Protein AF-A0A966XFZ8-F1 (afdb_monomer_lite)

Foldseek 3Di:
DCVVCVDPCNCVVVPVDPDDDDPVCPVVVVVVVVVVVVVDDDDDDDDDDDDD

Secondary structure (DSSP, 8-state):
-HHHHTSHHHHHTTTSSS----GGGHHHHHHHHHHHHTTSPPPPP-------

Radius of gyration: 16.82 Å; chains: 1; bounding box: 34×36×32 Å

Sequence (52 aa):
AFEEQSHPLYASARLWDDGIIDPRKTRDVLYLSLRAALNAPIADTRFGVFRM

pLDDT: mean 97.54, std 2.49, range [83.06, 98.81]

Structure (mmCIF, N/CA/C/O backbone):
data_AF-A0A966XFZ8-F1
#
_entry.id   AF-A0A966XFZ8-F1
#
loop_
_atom_site.group_PDB
_atom_site.id
_atom_site.type_symbol
_atom_site.label_atom_id
_atom_site.label_alt_id
_atom_site.label_comp_id
_atom_site.label_asym_id
_atom_site.label_entity_id
_atom_site.label_seq_id
_atom_site.pdbx_PDB_ins_code
_atom_site.Cartn_x
_atom_site.Cartn_y
_atom_site.Cartn_z
_atom_site.occupancy
_atom_site.B_iso_or_equiv
_atom_site.auth_seq_id
_atom_site.auth_comp_id
_atom_site.auth_asym_id
_atom_site.auth_atom_id
_atom_site.pdbx_PDB_model_num
ATOM 1 N N . ALA A 1 1 ? 21.882 8.949 -12.207 1.00 83.06 1 ALA A N 1
ATOM 2 C CA . ALA A 1 1 ? 21.528 8.703 -10.795 1.00 83.06 1 ALA A CA 1
ATOM 3 C C . ALA A 1 1 ? 20.014 8.684 -10.610 1.00 83.06 1 ALA A C 1
ATOM 5 O O . ALA A 1 1 ? 19.494 7.619 -10.331 1.00 83.06 1 ALA A O 1
ATOM 6 N N . PHE A 1 2 ? 19.302 9.798 -10.835 1.00 95.25 2 PHE A N 1
ATOM 7 C CA . PHE A 1 2 ? 17.841 9.849 -10.648 1.00 95.25 2 PHE A CA 1
ATOM 8 C C . PHE A 1 2 ? 17.069 8.814 -11.475 1.00 95.25 2 PHE A C 1
ATOM 10 O O . PHE A 1 2 ? 16.290 8.080 -10.891 1.00 95.25 2 PHE A O 1
ATOM 17 N N . GLU A 1 3 ? 17.345 8.701 -12.777 1.00 96.38 3 GLU A N 1
ATOM 18 C CA . GLU A 1 3 ? 16.649 7.765 -13.683 1.00 96.38 3 GLU A CA 1
ATOM 19 C C . GLU A 1 3 ? 16.687 6.300 -13.213 1.00 96.38 3 GLU A C 1
ATOM 21 O O . GLU A 1 3 ? 15.711 5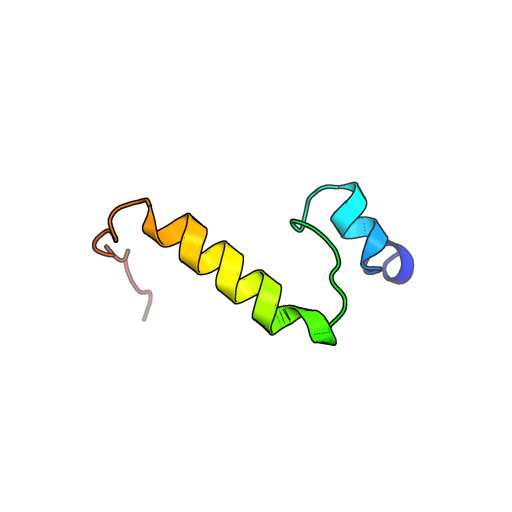.566 -13.293 1.00 96.38 3 GLU A O 1
ATOM 26 N N . GLU A 1 4 ? 17.834 5.864 -12.694 1.00 97.12 4 GLU A N 1
ATOM 27 C CA . GLU A 1 4 ? 18.010 4.498 -12.203 1.00 97.12 4 GLU A CA 1
ATOM 28 C C . GLU A 1 4 ? 17.256 4.283 -10.889 1.00 97.12 4 GLU A C 1
ATOM 30 O O . GLU A 1 4 ? 16.612 3.256 -10.691 1.00 97.12 4 GLU A O 1
ATOM 35 N N . GLN A 1 5 ? 17.317 5.273 -9.997 1.00 97.44 5 GLN A N 1
ATOM 36 C CA . GLN A 1 5 ? 16.706 5.197 -8.674 1.00 97.44 5 GLN A CA 1
ATOM 37 C C . GLN A 1 5 ? 15.190 5.434 -8.698 1.00 97.44 5 GLN A C 1
ATOM 39 O O . GLN A 1 5 ? 14.508 5.061 -7.747 1.00 97.44 5 GLN A O 1
ATOM 44 N N . SER A 1 6 ? 14.657 6.031 -9.769 1.00 96.44 6 SER A N 1
ATOM 45 C CA . SER A 1 6 ? 13.219 6.212 -9.992 1.00 96.44 6 SER A CA 1
ATOM 46 C C . SER A 1 6 ? 12.559 5.019 -10.685 1.00 96.44 6 SER A C 1
ATOM 48 O O . SER A 1 6 ? 11.330 4.947 -10.728 1.00 96.44 6 SER A O 1
ATOM 50 N N . HIS A 1 7 ? 13.340 4.082 -11.229 1.00 98.12 7 HIS A N 1
ATOM 51 C CA . HIS A 1 7 ? 12.791 2.917 -11.911 1.00 98.12 7 HIS A CA 1
ATOM 52 C C . HIS A 1 7 ? 12.044 2.002 -10.916 1.00 98.12 7 HIS A C 1
ATOM 54 O O . HIS A 1 7 ? 12.581 1.719 -9.844 1.00 98.12 7 HIS A O 1
ATOM 60 N N . PRO A 1 8 ? 10.860 1.447 -11.256 1.00 97.75 8 PRO A N 1
ATOM 61 C CA . PRO A 1 8 ? 10.062 0.635 -10.327 1.00 97.75 8 PRO A CA 1
ATOM 62 C C . PRO A 1 8 ? 10.835 -0.525 -9.683 1.00 97.75 8 PRO A C 1
ATOM 64 O O . PRO A 1 8 ? 10.746 -0.754 -8.483 1.00 97.75 8 PRO A O 1
ATOM 67 N N . LEU A 1 9 ? 11.680 -1.211 -10.461 1.00 98.12 9 LEU A N 1
ATOM 68 C CA . LEU A 1 9 ? 12.516 -2.307 -9.949 1.00 98.12 9 LEU A CA 1
ATOM 69 C C . LEU A 1 9 ? 13.506 -1.866 -8.861 1.00 98.12 9 LEU A C 1
ATOM 71 O O . LEU A 1 9 ? 13.870 -2.676 -8.012 1.00 98.12 9 LEU A O 1
ATOM 75 N N . TYR A 1 10 ? 13.947 -0.605 -8.870 1.00 98.31 10 TYR A N 1
ATOM 76 C CA . TYR A 1 10 ? 14.841 -0.088 -7.839 1.00 98.31 10 TYR A CA 1
ATOM 77 C C . TYR A 1 10 ? 14.132 0.002 -6.480 1.00 98.31 10 TYR A C 1
ATOM 79 O O . TYR A 1 10 ? 14.736 -0.353 -5.462 1.00 98.31 10 TYR A O 1
ATOM 87 N N . ALA A 1 11 ? 12.863 0.426 -6.474 1.00 98.31 11 ALA A N 1
ATOM 88 C CA . ALA A 1 11 ? 12.019 0.517 -5.284 1.00 98.31 11 ALA A CA 1
ATOM 89 C C . ALA A 1 11 ? 11.625 -0.873 -4.756 1.00 98.31 11 ALA A C 1
ATOM 91 O O . ALA A 1 11 ? 11.883 -1.181 -3.587 1.00 98.31 11 ALA A O 1
ATOM 92 N N . SER A 1 12 ? 11.129 -1.760 -5.626 1.00 98.31 12 SER A N 1
ATOM 93 C CA . SER A 1 12 ? 10.664 -3.090 -5.209 1.00 98.31 12 SER A CA 1
ATOM 94 C C . SER A 1 12 ? 11.796 -3.988 -4.716 1.00 98.31 12 SER A C 1
ATOM 96 O O . SER A 1 12 ? 11.611 -4.750 -3.771 1.00 98.31 12 SER A O 1
ATOM 98 N N . ALA A 1 13 ? 13.009 -3.862 -5.275 1.00 98.25 13 ALA A N 1
ATOM 99 C CA . ALA A 1 13 ? 14.193 -4.572 -4.775 1.00 98.25 13 ALA A CA 1
ATOM 100 C C . ALA A 1 13 ? 14.577 -4.179 -3.333 1.00 98.25 13 ALA A C 1
ATOM 102 O O . ALA A 1 13 ? 15.381 -4.861 -2.700 1.00 98.25 13 ALA A O 1
ATOM 103 N N . ARG A 1 14 ? 14.026 -3.072 -2.820 1.00 98.25 14 ARG A N 1
ATOM 104 C CA . ARG A 1 14 ? 14.271 -2.528 -1.476 1.00 98.25 14 ARG A CA 1
ATOM 105 C C . ARG A 1 14 ? 13.036 -2.569 -0.579 1.00 98.25 14 ARG A C 1
ATOM 107 O O . ARG A 1 14 ? 13.102 -2.043 0.529 1.00 98.25 14 ARG A O 1
ATOM 114 N N . LEU A 1 15 ? 11.944 -3.186 -1.041 1.00 98.12 15 LEU A N 1
ATOM 115 C CA . LEU A 1 15 ? 10.666 -3.261 -0.330 1.00 98.12 15 LEU A CA 1
ATOM 116 C C . LEU A 1 15 ? 10.107 -1.877 0.039 1.00 98.12 15 LEU A C 1
ATOM 118 O O . LEU A 1 15 ? 9.493 -1.693 1.087 1.00 98.12 15 LEU A O 1
ATOM 122 N N . TRP A 1 16 ? 10.353 -0.872 -0.802 1.00 98.19 16 TRP A N 1
ATOM 123 C CA . TRP A 1 16 ? 9.694 0.428 -0.644 1.00 98.19 16 TRP A CA 1
ATOM 124 C C . TRP A 1 16 ? 8.220 0.371 -1.061 1.00 98.19 16 TRP A C 1
ATOM 126 O O . TRP A 1 16 ? 7.418 1.196 -0.632 1.00 98.19 16 TRP A O 1
ATOM 136 N N . ASP A 1 17 ? 7.883 -0.624 -1.873 1.00 98.00 17 ASP A N 1
ATOM 137 C CA . ASP A 1 17 ? 6.544 -1.048 -2.245 1.00 98.00 17 ASP A CA 1
ATOM 138 C C . ASP A 1 17 ? 6.390 -2.555 -1.991 1.00 98.00 17 ASP A C 1
ATOM 140 O O . ASP A 1 17 ? 7.376 -3.289 -1.887 1.00 98.00 17 ASP A O 1
ATOM 144 N N . ASP A 1 18 ? 5.140 -3.016 -1.934 1.00 98.19 18 ASP A N 1
ATOM 145 C CA . ASP A 1 18 ? 4.797 -4.433 -1.759 1.00 98.19 18 ASP A CA 1
ATOM 146 C C . ASP A 1 18 ? 4.814 -5.229 -3.084 1.00 98.19 18 ASP A C 1
ATOM 148 O O . ASP A 1 18 ? 4.450 -6.408 -3.111 1.00 98.19 18 ASP A O 1
ATOM 152 N N . GLY A 1 19 ? 5.226 -4.604 -4.196 1.00 97.75 19 GLY A N 1
ATOM 153 C CA . GLY A 1 19 ? 5.416 -5.246 -5.494 1.00 97.75 19 GLY A CA 1
ATOM 154 C C . GLY A 1 19 ? 4.867 -4.463 -6.693 1.00 97.75 19 G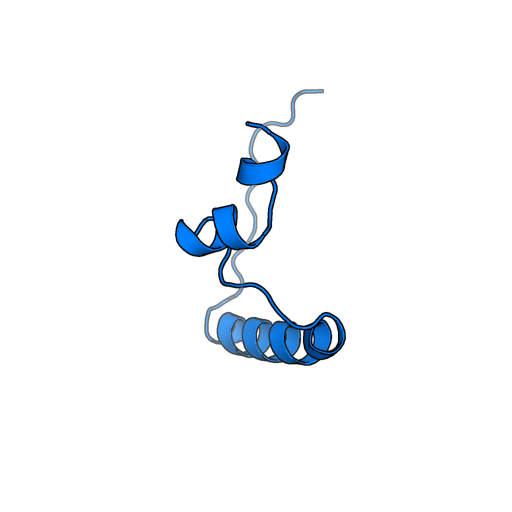LY A C 1
ATOM 155 O O . GLY A 1 19 ? 3.861 -3.753 -6.622 1.00 97.75 19 GLY A O 1
ATOM 156 N N . ILE A 1 20 ? 5.494 -4.679 -7.853 1.00 98.38 20 ILE A N 1
ATOM 157 C CA . ILE A 1 20 ? 5.018 -4.197 -9.159 1.00 98.38 20 ILE A CA 1
ATOM 158 C C . ILE A 1 20 ? 3.917 -5.128 -9.660 1.00 98.38 20 ILE A C 1
ATOM 160 O O . ILE A 1 20 ? 4.110 -6.342 -9.746 1.00 98.38 20 ILE A O 1
ATOM 164 N N . ILE A 1 21 ? 2.782 -4.558 -10.061 1.00 98.56 21 ILE A N 1
ATOM 165 C CA . ILE A 1 21 ? 1.644 -5.314 -10.592 1.00 98.56 21 ILE A CA 1
ATOM 166 C C . ILE A 1 21 ? 1.337 -4.923 -12.038 1.00 98.56 21 ILE A C 1
ATOM 168 O O . ILE A 1 21 ? 1.557 -3.787 -12.455 1.00 98.56 21 ILE A O 1
ATOM 172 N N . ASP A 1 22 ? 0.775 -5.864 -12.799 1.00 98.56 22 ASP A N 1
ATOM 173 C CA . ASP A 1 22 ? 0.147 -5.557 -14.085 1.00 98.56 22 ASP A CA 1
ATOM 174 C C . ASP A 1 22 ? -1.003 -4.557 -13.850 1.00 98.56 22 ASP A C 1
ATOM 176 O O . ASP A 1 22 ? -1.907 -4.868 -13.066 1.00 98.56 22 ASP A O 1
ATOM 180 N N . PRO A 1 23 ? -1.032 -3.391 -14.525 1.00 98.62 23 PRO A N 1
ATOM 181 C CA . PRO A 1 23 ? -2.103 -2.406 -14.352 1.00 98.62 23 PRO A CA 1
ATOM 182 C C . PRO A 1 23 ? -3.516 -2.969 -14.573 1.00 98.62 23 PRO A C 1
ATOM 184 O O . PRO A 1 23 ? -4.487 -2.500 -13.985 1.00 98.62 23 PRO A O 1
ATOM 187 N N . ARG A 1 24 ? -3.660 -4.024 -15.382 1.00 98.69 24 ARG A N 1
ATOM 188 C CA . ARG A 1 24 ? -4.948 -4.701 -15.620 1.00 98.69 24 ARG A CA 1
ATOM 189 C C . ARG A 1 24 ? -5.420 -5.523 -14.417 1.00 98.69 24 ARG A C 1
ATOM 191 O O . ARG A 1 24 ? -6.585 -5.908 -14.363 1.00 98.69 24 ARG A O 1
ATOM 198 N N . LYS A 1 25 ? -4.532 -5.807 -13.461 1.00 98.62 25 LYS A N 1
ATOM 199 C CA . LYS A 1 25 ? -4.789 -6.604 -12.251 1.00 98.62 25 LYS A CA 1
ATOM 200 C C . LYS A 1 25 ? -5.042 -5.771 -11.001 1.00 98.62 25 LYS A C 1
ATOM 202 O O . LYS A 1 25 ? -5.373 -6.346 -9.967 1.00 98.62 25 LYS A O 1
ATOM 207 N N . THR A 1 26 ? -4.984 -4.442 -11.085 1.00 98.81 26 THR A N 1
ATOM 208 C CA . THR A 1 26 ? -5.225 -3.543 -9.945 1.00 98.81 26 THR A CA 1
ATOM 209 C C . THR A 1 26 ? -6.525 -3.858 -9.200 1.00 98.81 26 THR A C 1
ATOM 211 O O . THR A 1 26 ? -6.527 -3.893 -7.972 1.00 98.81 26 THR A O 1
ATOM 214 N N . ARG A 1 27 ? -7.622 -4.153 -9.917 1.00 98.69 27 ARG A N 1
ATOM 215 C CA . ARG A 1 27 ? -8.912 -4.509 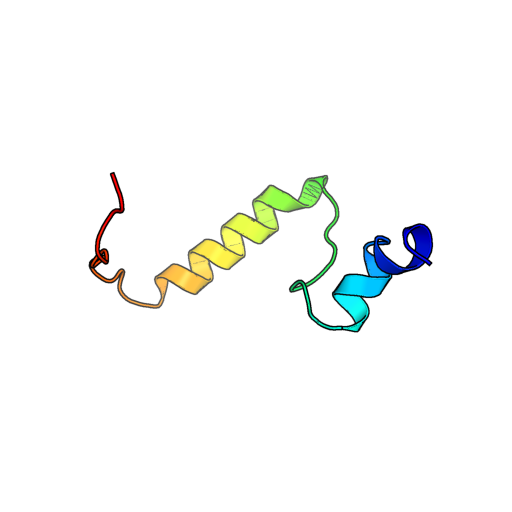-9.298 1.00 98.69 27 ARG A CA 1
ATOM 216 C C . ARG A 1 27 ? -8.818 -5.768 -8.433 1.00 98.69 27 ARG A C 1
ATOM 218 O O . ARG A 1 27 ? -9.332 -5.766 -7.318 1.00 98.69 27 ARG A O 1
ATOM 225 N N . ASP A 1 28 ? -8.186 -6.818 -8.946 1.00 98.69 28 ASP A N 1
ATOM 226 C CA . ASP A 1 28 ? -8.086 -8.109 -8.258 1.00 98.69 28 ASP A CA 1
ATOM 227 C C . ASP A 1 28 ? -7.202 -7.984 -7.009 1.00 98.69 28 ASP A C 1
ATOM 229 O O . ASP A 1 28 ? -7.568 -8.470 -5.939 1.00 98.69 28 ASP A O 1
ATOM 233 N N . VAL A 1 29 ? -6.078 -7.268 -7.129 1.00 98.75 29 VAL A N 1
ATOM 234 C CA . VAL A 1 29 ? -5.158 -7.004 -6.013 1.00 98.75 29 VAL A CA 1
ATOM 235 C C . VAL A 1 29 ? -5.863 -6.210 -4.912 1.00 98.75 29 VAL A C 1
ATOM 237 O O . VAL A 1 29 ? -5.875 -6.647 -3.765 1.00 98.75 29 VAL A O 1
ATOM 240 N N . LEU A 1 30 ? -6.535 -5.102 -5.250 1.00 98.75 30 LEU A N 1
ATOM 241 C CA . LEU A 1 30 ? -7.282 -4.306 -4.268 1.00 98.75 30 LEU A CA 1
ATOM 242 C C . LEU A 1 30 ? -8.405 -5.106 -3.602 1.00 98.75 30 LEU A C 1
ATOM 244 O O . LEU A 1 30 ? -8.593 -4.998 -2.391 1.00 98.75 30 LEU A O 1
ATOM 248 N N . TYR A 1 31 ? -9.139 -5.918 -4.369 1.00 98.69 31 TYR A N 1
ATOM 249 C CA . TYR A 1 31 ? -10.197 -6.770 -3.826 1.00 98.69 31 TYR A CA 1
ATOM 250 C C . TYR A 1 31 ? -9.655 -7.738 -2.767 1.00 98.69 31 TYR A C 1
ATOM 252 O O . TYR A 1 31 ? -10.213 -7.829 -1.672 1.00 98.69 31 TYR A O 1
ATOM 260 N N . LEU A 1 32 ? -8.555 -8.435 -3.069 1.00 98.75 32 LEU A N 1
ATOM 261 C CA . LEU A 1 32 ? -7.942 -9.381 -2.138 1.00 98.75 32 LEU A CA 1
ATOM 262 C C . LEU A 1 32 ? -7.361 -8.676 -0.906 1.00 98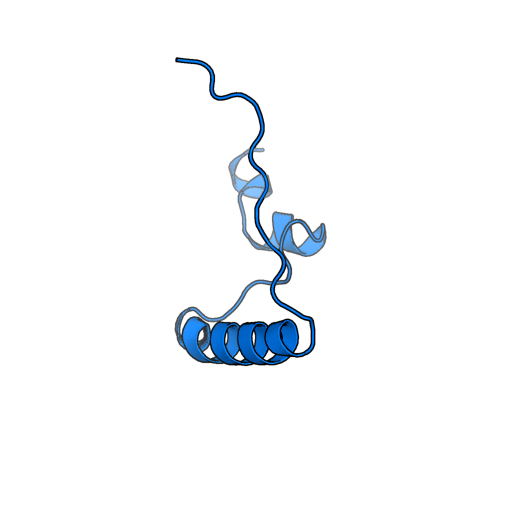.75 32 LEU A C 1
ATOM 264 O O . LEU A 1 32 ? -7.596 -9.142 0.209 1.00 98.75 32 LEU A O 1
ATOM 2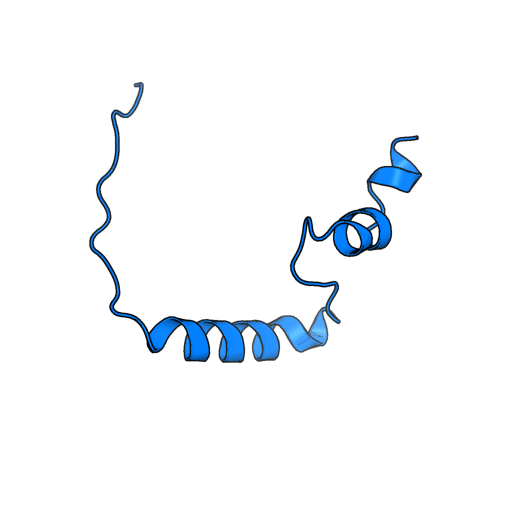68 N N . SER A 1 33 ? -6.678 -7.542 -1.084 1.00 98.69 33 SER A N 1
ATOM 269 C CA . SER A 1 33 ? -6.110 -6.765 0.025 1.00 98.69 33 SER A CA 1
ATOM 270 C C . SER A 1 33 ? -7.188 -6.224 0.966 1.00 98.69 33 SER A C 1
ATOM 272 O O . SER A 1 33 ? -7.063 -6.359 2.181 1.00 98.69 33 SER A O 1
ATOM 274 N N . LEU A 1 34 ? -8.290 -5.681 0.432 1.00 98.62 34 LEU A N 1
ATOM 275 C CA . LEU A 1 34 ? -9.422 -5.226 1.248 1.00 98.62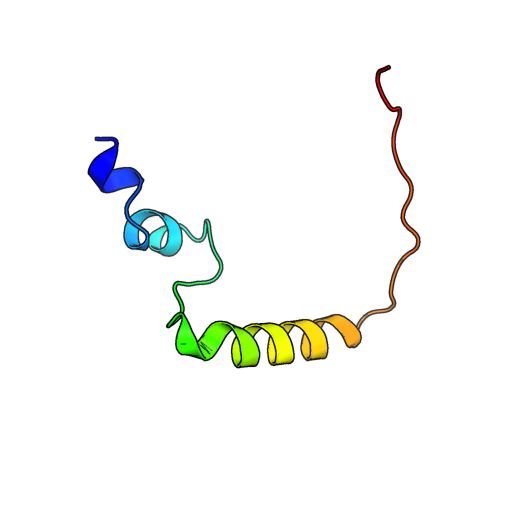 34 LEU A CA 1
ATOM 276 C C . LEU A 1 34 ? -10.085 -6.391 1.983 1.00 98.62 34 LEU A C 1
ATOM 278 O O . LEU A 1 34 ? -10.349 -6.296 3.179 1.00 98.62 34 LEU A O 1
ATOM 282 N N . ARG A 1 35 ? -10.310 -7.518 1.297 1.00 98.62 35 ARG A N 1
ATOM 283 C CA . ARG A 1 35 ? -10.852 -8.728 1.927 1.00 98.62 35 ARG A CA 1
ATOM 284 C C . ARG A 1 35 ? -9.962 -9.209 3.077 1.00 98.62 35 ARG A C 1
ATOM 286 O O . ARG A 1 35 ? -10.487 -9.628 4.103 1.00 98.62 35 ARG A O 1
ATOM 293 N N . ALA A 1 36 ? -8.640 -9.156 2.915 1.00 98.62 36 ALA A N 1
ATOM 294 C CA . ALA A 1 36 ? -7.695 -9.507 3.968 1.00 98.62 36 ALA A CA 1
ATOM 295 C C . ALA A 1 36 ? -7.773 -8.525 5.151 1.00 98.62 36 ALA A C 1
ATOM 297 O O . ALA A 1 36 ? -7.908 -8.969 6.291 1.00 98.62 36 ALA A O 1
ATOM 298 N N . ALA A 1 37 ? -7.773 -7.215 4.883 1.00 98.38 37 ALA A N 1
ATOM 299 C CA . ALA A 1 37 ? -7.845 -6.166 5.904 1.00 98.38 37 ALA A CA 1
ATOM 300 C C . ALA A 1 37 ? -9.111 -6.252 6.778 1.00 98.38 37 ALA A C 1
ATOM 302 O O . ALA A 1 37 ? -9.046 -5.999 7.978 1.00 98.38 37 ALA A O 1
ATOM 303 N N . LEU A 1 38 ? -10.242 -6.684 6.210 1.00 98.44 38 LEU A N 1
ATOM 304 C CA . LEU A 1 38 ? -11.519 -6.835 6.924 1.00 98.44 38 LEU A CA 1
ATOM 305 C C . LEU A 1 38 ? -11.548 -7.969 7.967 1.00 98.44 38 LEU A C 1
ATOM 307 O O . LEU A 1 38 ? -12.554 -8.131 8.653 1.00 98.44 38 LEU A O 1
ATOM 311 N N . ASN A 1 39 ? -10.469 -8.744 8.121 1.00 98.44 39 ASN A N 1
ATOM 312 C CA . ASN A 1 39 ? -10.337 -9.689 9.238 1.00 98.44 39 ASN A CA 1
ATOM 313 C C . ASN A 1 39 ? -9.956 -8.999 10.562 1.00 98.44 39 ASN A C 1
ATOM 315 O O . ASN A 1 39 ? -9.974 -9.644 11.609 1.00 98.44 39 ASN A O 1
ATOM 319 N N . ALA A 1 40 ? -9.623 -7.705 10.530 1.00 98.38 40 ALA A N 1
ATOM 320 C CA . ALA A 1 40 ? -9.407 -6.871 11.707 1.00 98.38 40 ALA A CA 1
ATOM 321 C C . ALA A 1 40 ? -10.557 -5.854 11.876 1.00 98.38 40 ALA A C 1
ATOM 323 O O . ALA A 1 40 ? -11.147 -5.425 10.881 1.00 98.38 40 ALA A O 1
ATOM 324 N N . PRO A 1 41 ? -10.895 -5.443 13.115 1.00 98.00 41 PRO A N 1
ATOM 325 C CA . PRO A 1 41 ? -11.895 -4.404 13.343 1.00 98.00 41 PRO A CA 1
ATOM 326 C C . PRO A 1 41 ? -11.437 -3.054 12.773 1.00 98.00 41 PRO A C 1
ATOM 328 O O . PRO A 1 41 ? -10.261 -2.697 12.851 1.00 98.00 41 PRO A O 1
ATOM 331 N N . ILE A 1 42 ? -12.385 -2.277 12.245 1.00 97.75 42 ILE A N 1
ATOM 332 C CA . ILE A 1 42 ? -12.136 -0.901 11.799 1.00 97.75 42 ILE A CA 1
ATOM 333 C C . ILE A 1 42 ? -12.035 -0.008 13.041 1.00 97.75 42 ILE A C 1
ATOM 335 O O . ILE A 1 42 ? -12.983 0.073 13.820 1.00 97.75 42 ILE A O 1
ATOM 339 N N . ALA A 1 43 ? -10.887 0.640 13.238 1.00 97.62 43 ALA A N 1
ATOM 340 C CA . ALA A 1 43 ? -10.641 1.508 14.387 1.00 97.62 43 ALA A CA 1
ATOM 341 C C . ALA A 1 43 ? -11.142 2.944 14.157 1.00 97.62 43 ALA A C 1
ATOM 343 O O . ALA A 1 43 ? -11.076 3.468 13.043 1.00 97.62 43 ALA A O 1
ATOM 344 N N . ASP A 1 44 ? -11.567 3.609 15.233 1.00 97.81 44 ASP A N 1
ATOM 345 C CA . ASP A 1 44 ? -11.866 5.042 15.205 1.00 97.81 44 ASP A CA 1
ATOM 346 C C . ASP A 1 44 ? -10.597 5.863 14.927 1.00 97.81 44 ASP A C 1
ATOM 348 O O . ASP A 1 44 ? -9.537 5.633 15.515 1.00 97.81 44 ASP A O 1
ATOM 352 N N . THR A 1 45 ? -10.707 6.873 14.062 1.00 98.06 45 THR A N 1
ATOM 353 C CA . THR A 1 45 ? -9.592 7.781 13.753 1.00 98.06 45 THR A CA 1
ATOM 354 C C . THR A 1 45 ? -9.540 8.933 14.757 1.00 98.06 45 THR A C 1
ATOM 356 O O . THR A 1 45 ? -10.533 9.627 14.968 1.00 98.06 45 THR A O 1
ATOM 359 N N . ARG A 1 46 ? -8.367 9.187 15.349 1.00 97.44 46 ARG A N 1
ATOM 360 C CA . ARG A 1 46 ? -8.107 10.353 16.210 1.00 97.44 46 ARG A CA 1
ATOM 361 C C . ARG A 1 46 ? -7.056 11.242 15.557 1.00 97.44 46 ARG A C 1
ATOM 363 O O . ARG A 1 46 ? -5.904 10.837 15.429 1.00 97.44 46 ARG A O 1
ATOM 370 N N . PHE A 1 47 ? -7.451 12.440 15.138 1.00 97.56 47 PHE A N 1
ATOM 371 C CA . PHE A 1 47 ? -6.534 13.392 14.511 1.00 97.56 47 PHE A CA 1
ATOM 372 C C . PHE A 1 47 ? -5.686 14.146 15.543 1.00 97.56 47 PHE A C 1
ATOM 374 O O . PHE A 1 47 ? -6.098 14.340 16.687 1.00 97.56 47 PHE A O 1
ATOM 381 N N . GLY A 1 48 ? -4.498 14.580 15.113 1.00 96.62 48 GLY A N 1
ATOM 382 C CA . GLY A 1 48 ? -3.671 15.539 15.845 1.00 96.62 48 GLY A CA 1
ATOM 383 C C . GLY A 1 48 ? -4.130 16.987 15.641 1.00 96.62 48 GLY A C 1
ATOM 384 O O . GLY A 1 48 ? -5.230 17.253 15.159 1.00 96.62 48 GLY A O 1
ATOM 385 N N . VAL A 1 49 ? -3.267 17.942 15.993 1.00 97.50 49 VAL A N 1
ATOM 386 C CA . VAL A 1 49 ? -3.542 19.373 15.800 1.00 97.50 49 VAL A CA 1
ATOM 387 C C . VAL A 1 49 ? -3.390 19.744 14.326 1.00 97.50 49 VAL A C 1
ATOM 389 O O . VAL A 1 49 ? -2.338 19.514 13.729 1.00 97.50 49 VAL A O 1
ATOM 392 N N . PHE A 1 50 ? -4.411 20.381 13.758 1.00 97.62 50 PHE A N 1
ATOM 393 C CA . PHE A 1 50 ? -4.305 21.030 12.455 1.00 97.62 50 PHE A CA 1
ATOM 394 C C . PHE A 1 50 ? -3.681 22.421 12.614 1.00 97.62 50 PHE A C 1
ATOM 396 O O . PHE A 1 50 ? -4.154 23.232 13.411 1.00 97.62 50 PHE A O 1
ATOM 403 N N . ARG A 1 51 ? -2.608 22.698 11.862 1.00 94.50 51 ARG A N 1
ATOM 404 C CA . ARG A 1 51 ? -2.042 24.048 11.741 1.00 94.50 51 ARG A CA 1
ATOM 405 C C . ARG A 1 51 ? -2.846 24.812 10.689 1.00 94.50 51 ARG A C 1
ATOM 407 O O . ARG A 1 51 ? -2.777 24.454 9.516 1.00 94.50 51 ARG A O 1
ATOM 414 N N . MET A 1 52 ? -3.595 25.811 11.147 1.00 89.44 52 MET A N 1
ATOM 415 C CA . MET A 1 52 ? -4.338 26.762 10.312 1.00 89.44 52 MET A CA 1
ATOM 416 C C . MET A 1 52 ? -3.436 27.891 9.818 1.00 89.44 52 MET A C 1
ATOM 418 O O . MET A 1 52 ? -2.450 28.202 10.530 1.00 89.44 52 MET A O 1
#